Protein AF-A0A932Z5V6-F1 (afdb_monomer)

Mean predicted aligned error: 10.37 Å

pLDDT: mean 78.11, std 16.0, range [39.16, 94.94]

Solvent-accessible surface area (backbone atoms only — not comparable to full-atom values): 5753 Å² total; per-residue (Å²): 135,81,67,50,77,39,68,42,78,37,100,83,77,54,68,47,68,48,81,37,47,64,67,56,53,51,54,49,32,50,48,29,54,72,76,73,62,57,60,46,85,85,40,69,48,71,44,86,52,65,53,77,42,75,45,43,61,63,48,52,37,25,56,76,52,75,20,46,78,44,70,66,90,59,96,63,88,77,78,76,79,82,69,86,74,81,82,77,81,127

Secondary structure (DSSP, 8-state):
-PPEEEEE--TTSSPEEEEE-HHHHHHHHHHIIIII----TT-EEE--S-TTTHHHHHHHHHHHTT-EEE--SSSS--PPP--GGGGS--

Foldseek 3Di:
DDWDWAWDCDPVNDIDIDTHDPVNLVVLLVCCCPPNPNDEPADEAECQDDLSDDSVSVVVNCVVRVHHYDYDPDPHDDDDDPDPPPPPDD

Nearest PDB structures (foldseek):
  8r2q-assembly1_A  TM=7.800E-01  e=5.586E-03  Mycobacterium tuberculosis H37Rv
  5x8g-assembly2_D  TM=7.851E-01  e=8.265E-03  Bacillus subtilis subsp. subtilis str. 168
  8t64-assembly1_B  TM=4.526E-01  e=5.671E+00  Nitrosococcus halophilus Nc 4
  8t64-assembly2_C  TM=4.943E-01  e=9.563E+00  Nitrosococcus halophilus Nc 4
  5ejk-assembly1_C  TM=3.674E-01  e=8.392E+00  Rous sarcoma virus - Prague C

Radius of gyration: 17.52 Å; Cα contacts (8 Å, |Δi|>4): 104; chains: 1; bounding box: 29×58×38 Å

Sequence (90 aa):
MGNAGFYTSGTTGQPKGAMLTHRNLLTMVDNFLLDINPAVPGDVLLHAAPITHGSGMSMFHHIARGAANAFPTSRSFDPPPSSPTSSAIG

Structure (mmCIF, N/CA/C/O backbone):
data_AF-A0A932Z5V6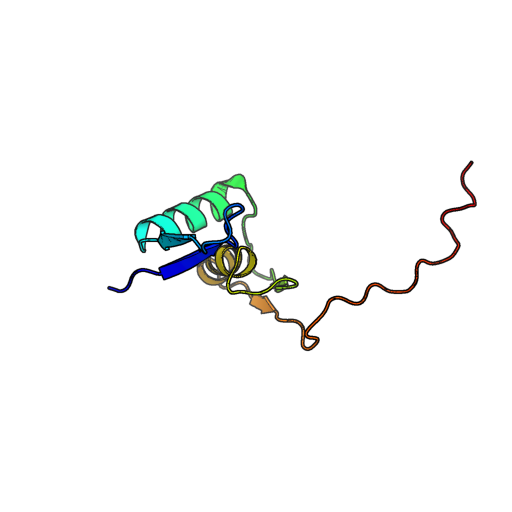-F1
#
_entry.id   AF-A0A932Z5V6-F1
#
loop_
_atom_site.group_PDB
_atom_site.id
_atom_site.type_symbol
_atom_site.label_atom_id
_atom_site.label_alt_id
_atom_site.label_comp_id
_atom_site.label_asym_id
_atom_site.label_entity_id
_atom_site.label_seq_id
_atom_site.pdbx_PDB_ins_code
_atom_site.Cartn_x
_atom_site.Cartn_y
_atom_site.Cartn_z
_atom_site.occupancy
_atom_site.B_iso_or_equiv
_atom_site.auth_seq_id
_atom_site.auth_comp_id
_atom_site.auth_asym_id
_atom_site.auth_atom_id
_atom_site.pdbx_PDB_model_num
ATOM 1 N N . MET A 1 1 ? -4.785 -18.963 8.357 1.00 39.16 1 MET A N 1
ATOM 2 C CA . MET A 1 1 ? -4.757 -17.708 7.572 1.00 39.16 1 MET A CA 1
ATOM 3 C C . MET A 1 1 ? -5.031 -16.559 8.531 1.00 39.16 1 MET A C 1
ATOM 5 O O . MET A 1 1 ? -6.063 -16.594 9.186 1.00 39.16 1 MET A O 1
ATOM 9 N N . GLY A 1 2 ? -4.077 -15.643 8.719 1.00 46.75 2 GLY A N 1
ATOM 10 C CA . GLY A 1 2 ? -4.175 -14.558 9.706 1.00 46.75 2 GLY A CA 1
ATOM 11 C C . GLY A 1 2 ? -4.843 -13.305 9.134 1.00 46.75 2 GLY A C 1
ATOM 12 O O . GLY A 1 2 ? -4.634 -12.976 7.969 1.00 46.75 2 GLY A O 1
ATOM 13 N N . ASN A 1 3 ? -5.646 -12.626 9.952 1.00 48.84 3 ASN A N 1
ATOM 14 C CA . ASN A 1 3 ? -6.253 -11.329 9.635 1.00 48.84 3 ASN A CA 1
ATOM 15 C C . ASN A 1 3 ? -5.296 -10.190 10.034 1.00 48.84 3 ASN A C 1
ATOM 17 O O . ASN A 1 3 ? -4.530 -10.343 10.985 1.00 48.84 3 ASN A O 1
ATOM 21 N N . ALA A 1 4 ? -5.343 -9.058 9.328 1.00 57.53 4 ALA A N 1
ATOM 22 C CA . ALA A 1 4 ? -4.534 -7.874 9.629 1.00 57.53 4 ALA A CA 1
ATOM 23 C C . ALA A 1 4 ? -5.326 -6.893 10.511 1.00 57.53 4 ALA A C 1
ATOM 25 O O . ALA A 1 4 ? -6.520 -6.696 10.294 1.00 57.53 4 ALA A O 1
ATOM 26 N N . GLY A 1 5 ? -4.682 -6.273 11.503 1.00 57.72 5 GLY A N 1
ATOM 27 C CA . GLY A 1 5 ? -5.315 -5.289 12.390 1.00 57.72 5 GLY A CA 1
ATOM 28 C C . GLY A 1 5 ? -4.782 -3.878 12.148 1.00 57.72 5 GLY A C 1
ATOM 29 O O . GLY A 1 5 ? -3.573 -3.671 12.207 1.00 57.72 5 GLY A O 1
ATOM 30 N N . PHE A 1 6 ? -5.675 -2.912 11.922 1.00 66.19 6 PHE A N 1
ATOM 31 C CA . PHE A 1 6 ? -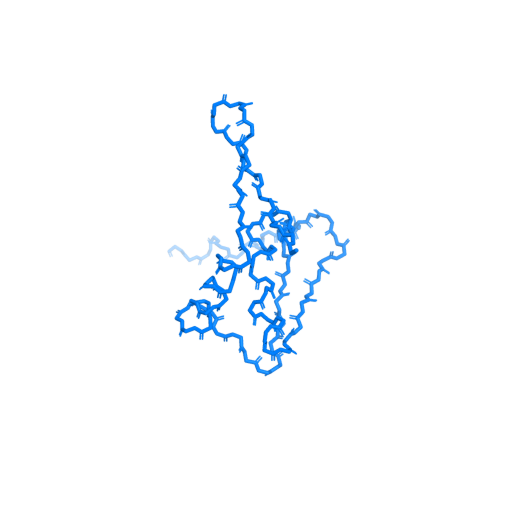5.352 -1.481 11.856 1.00 66.19 6 PHE A CA 1
ATOM 32 C C . PHE A 1 6 ? -5.957 -0.750 13.051 1.00 66.19 6 PHE A C 1
ATOM 34 O O . PHE A 1 6 ? -7.128 -0.947 13.356 1.00 66.19 6 PHE A O 1
ATOM 41 N N . TYR A 1 7 ? -5.195 0.123 13.708 1.00 62.72 7 TYR A N 1
ATOM 42 C CA . TYR A 1 7 ? -5.705 0.955 14.799 1.00 62.72 7 TYR A CA 1
ATOM 43 C C . TYR A 1 7 ? -5.893 2.392 14.335 1.00 62.72 7 TYR A C 1
ATOM 45 O O . TYR A 1 7 ? -5.012 2.972 13.706 1.00 62.72 7 TYR A O 1
ATOM 53 N N . THR A 1 8 ? -7.041 2.966 14.682 1.00 59.25 8 THR A N 1
ATOM 54 C CA . THR A 1 8 ? -7.321 4.395 14.503 1.00 59.25 8 THR A CA 1
ATOM 55 C C . THR A 1 8 ? -7.354 5.074 15.866 1.00 59.25 8 THR A C 1
ATOM 57 O O . THR A 1 8 ? -7.768 4.459 16.853 1.00 59.25 8 THR A O 1
ATOM 60 N N . SER A 1 9 ? -6.912 6.333 15.938 1.00 61.19 9 SER A N 1
ATOM 61 C CA . SER A 1 9 ? -6.742 7.044 17.213 1.00 61.19 9 SER A CA 1
ATOM 62 C C . SER A 1 9 ? -8.039 7.226 18.006 1.00 61.19 9 SER A C 1
ATOM 64 O O . SER A 1 9 ? -7.957 7.432 19.208 1.00 61.19 9 SER A O 1
ATOM 66 N N . GLY A 1 10 ? -9.214 7.081 17.378 1.00 56.31 10 GLY A N 1
ATOM 67 C CA . GLY A 1 10 ? -10.521 7.146 18.033 1.00 56.31 10 GLY A CA 1
ATOM 68 C C . GLY A 1 10 ? -10.779 8.501 18.703 1.00 56.31 10 GLY A C 1
ATOM 69 O O . GLY A 1 10 ? -10.271 8.787 19.779 1.00 56.31 10 GLY A O 1
ATOM 70 N N . THR A 1 11 ? -11.656 9.330 18.134 1.00 56.72 11 THR A N 1
ATOM 71 C CA . THR A 1 11 ? -12.003 10.657 18.697 1.00 56.72 11 THR A CA 1
ATOM 72 C C . THR A 1 11 ? -12.626 10.609 20.102 1.00 56.72 11 THR A C 1
ATOM 74 O O . THR A 1 11 ? -12.743 11.639 20.755 1.00 56.72 11 THR A O 1
ATOM 77 N N . THR A 1 12 ? -12.997 9.421 20.591 1.00 69.69 12 THR A N 1
ATOM 78 C CA . THR A 1 12 ? -13.550 9.169 21.931 1.00 69.69 12 THR A CA 1
ATOM 79 C C . THR A 1 12 ? -12.498 8.715 22.957 1.00 69.69 12 THR A C 1
ATOM 81 O O . THR A 1 12 ? -12.865 8.238 24.027 1.00 69.69 12 THR A O 1
ATOM 84 N N . GLY A 1 13 ? -11.200 8.788 22.632 1.00 57.50 13 GLY A N 1
ATOM 85 C CA . GLY A 1 13 ? -10.092 8.435 23.535 1.00 57.50 13 GLY A CA 1
ATOM 86 C C . GLY A 1 13 ? -9.801 6.935 23.670 1.00 57.50 13 GLY A C 1
ATOM 87 O O . GLY A 1 13 ? -8.848 6.559 24.344 1.00 57.50 13 GLY A O 1
ATOM 88 N N . GLN A 1 14 ? -10.587 6.074 23.018 1.00 57.84 14 GLN A N 1
ATOM 89 C CA . GLN A 1 14 ? -10.369 4.626 22.976 1.00 57.84 14 GLN A CA 1
ATOM 90 C C . GLN A 1 14 ? -9.974 4.210 21.552 1.00 57.84 14 GLN A C 1
ATOM 92 O O . GLN A 1 14 ? -10.790 4.386 20.636 1.00 57.84 14 GLN A O 1
ATOM 97 N N . PRO A 1 15 ? -8.762 3.661 21.342 1.00 58.44 15 PRO A N 1
ATOM 98 C CA . PRO A 1 15 ? -8.339 3.160 20.043 1.00 58.44 15 PRO A CA 1
ATOM 99 C C . PRO A 1 15 ? -9.291 2.073 19.549 1.00 58.44 15 PRO A C 1
ATOM 101 O O . PRO A 1 15 ? -9.528 1.076 20.232 1.00 58.44 15 PRO A O 1
ATOM 104 N N . LYS A 1 16 ? -9.830 2.248 18.342 1.00 67.00 16 LYS A N 1
ATOM 105 C CA . LYS A 1 16 ? -10.659 1.227 17.692 1.00 67.00 16 LYS A CA 1
ATOM 106 C C . LYS A 1 16 ? -9.797 0.476 16.685 1.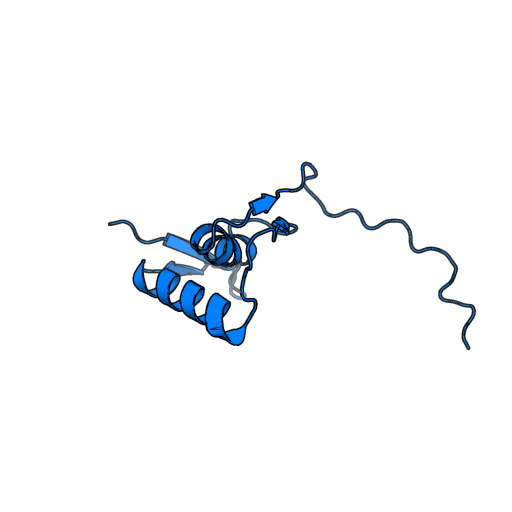00 67.00 16 LYS A C 1
ATOM 108 O O . LYS A 1 16 ? -9.273 1.082 15.746 1.00 67.00 16 LYS A O 1
ATOM 113 N N . GLY A 1 17 ? -9.648 -0.828 16.909 1.00 70.25 17 GLY A N 1
ATOM 114 C CA . GLY A 1 17 ? -9.014 -1.752 15.974 1.00 70.25 17 GLY A CA 1
ATOM 115 C C . GLY A 1 17 ? -9.999 -2.180 14.887 1.00 70.25 17 GLY A C 1
ATOM 116 O O . GLY A 1 17 ? -11.019 -2.798 15.185 1.00 70.25 17 GLY A O 1
ATOM 117 N N . ALA A 1 18 ? -9.705 -1.864 13.631 1.00 76.44 18 ALA A N 1
ATOM 118 C CA . ALA A 1 18 ? -10.383 -2.427 12.475 1.00 76.44 18 ALA A CA 1
ATOM 119 C C . ALA A 1 18 ? -9.717 -3.761 12.106 1.00 76.44 18 ALA A C 1
ATOM 121 O O . ALA A 1 18 ? -8.539 -3.806 11.743 1.00 76.44 18 ALA A O 1
ATOM 122 N N . MET A 1 19 ? -10.481 -4.848 12.211 1.00 84.44 19 MET A N 1
ATOM 123 C CA . MET A 1 19 ? -10.063 -6.172 11.751 1.00 84.44 19 MET A CA 1
ATOM 124 C C . MET A 1 19 ? -10.275 -6.269 10.241 1.00 84.44 19 MET A C 1
ATOM 126 O O . MET A 1 19 ? -11.412 -6.270 9.773 1.00 84.44 19 MET A O 1
ATOM 130 N N . LEU A 1 20 ? -9.187 -6.37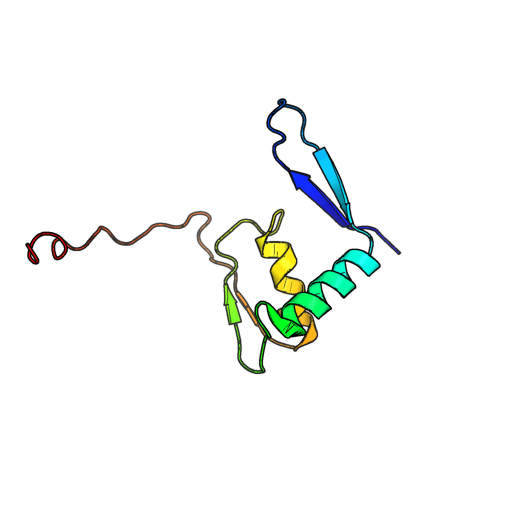8 9.482 1.00 83.62 20 LEU A N 1
ATOM 131 C CA . LEU A 1 20 ? -9.221 -6.603 8.043 1.00 83.62 20 LEU A CA 1
ATOM 132 C C . LEU A 1 20 ? -8.967 -8.074 7.734 1.00 83.62 20 LEU A C 1
ATOM 134 O O . LEU A 1 20 ? -7.975 -8.674 8.155 1.00 83.62 20 LEU A O 1
ATOM 138 N N . THR A 1 21 ? -9.865 -8.657 6.950 1.00 90.50 21 THR A N 1
ATOM 139 C CA . THR A 1 21 ? -9.657 -9.993 6.392 1.00 90.50 21 THR A CA 1
ATOM 140 C C . THR A 1 21 ? -8.762 -9.919 5.160 1.00 90.50 21 THR A C 1
ATOM 142 O O . THR A 1 21 ? -8.663 -8.880 4.506 1.00 90.50 21 THR A O 1
ATOM 145 N N . HIS A 1 22 ? -8.167 -11.049 4.777 1.00 89.62 22 HIS A N 1
ATOM 146 C CA . HIS A 1 22 ? -7.395 -11.144 3.536 1.00 89.62 22 HIS A CA 1
ATOM 147 C C . HIS A 1 22 ? -8.208 -10.705 2.306 1.00 89.62 22 HIS A C 1
ATOM 149 O O . HIS A 1 22 ? -7.702 -9.993 1.446 1.00 89.62 22 HIS A O 1
ATOM 155 N N . ARG A 1 23 ? -9.507 -11.041 2.269 1.00 92.12 23 ARG A N 1
ATOM 156 C CA . ARG A 1 23 ? -10.415 -10.603 1.203 1.00 92.12 23 ARG A CA 1
ATOM 157 C C . ARG A 1 23 ? -10.549 -9.083 1.149 1.00 92.12 23 ARG A C 1
ATOM 159 O O . ARG A 1 23 ? -10.563 -8.532 0.059 1.00 92.12 23 ARG A O 1
ATOM 166 N N . ASN A 1 24 ? -10.612 -8.405 2.298 1.00 90.88 24 ASN A N 1
ATOM 167 C CA . ASN A 1 24 ? -10.665 -6.941 2.314 1.00 90.88 24 ASN A CA 1
ATOM 168 C C . ASN A 1 24 ? -9.403 -6.327 1.696 1.00 90.88 24 ASN A C 1
ATOM 170 O O . ASN A 1 24 ? -9.512 -5.364 0.945 1.00 90.88 24 ASN A O 1
ATOM 174 N N . LEU A 1 25 ? -8.231 -6.906 1.974 1.00 90.81 25 LEU A N 1
ATOM 175 C CA . LEU A 1 25 ? -6.963 -6.441 1.409 1.00 90.81 25 LEU A CA 1
ATOM 176 C C . LEU A 1 25 ? -6.886 -6.678 -0.102 1.00 90.81 25 LEU A C 1
ATOM 178 O O . LEU A 1 25 ? -6.479 -5.779 -0.826 1.00 90.81 25 LEU A O 1
ATOM 182 N N . LEU A 1 26 ? -7.318 -7.845 -0.588 1.00 93.81 26 LEU A N 1
ATOM 183 C CA . LEU A 1 26 ? -7.357 -8.124 -2.027 1.00 93.81 26 LEU A CA 1
ATOM 184 C C . LEU A 1 26 ? -8.311 -7.175 -2.758 1.00 93.81 26 LEU A C 1
ATOM 186 O O . LEU A 1 26 ? -7.911 -6.544 -3.726 1.00 93.81 26 LEU A O 1
ATOM 190 N N . THR A 1 27 ? -9.526 -6.975 -2.236 1.00 93.81 27 THR A N 1
ATOM 191 C CA . THR A 1 27 ? -10.472 -6.009 -2.815 1.00 93.81 27 THR A CA 1
ATOM 192 C C . THR A 1 27 ? -9.897 -4.593 -2.834 1.00 93.81 27 THR A C 1
ATOM 194 O O . THR A 1 27 ? -10.111 -3.851 -3.787 1.00 93.81 27 THR A O 1
ATOM 197 N N . MET A 1 28 ? -9.153 -4.194 -1.803 1.00 93.44 28 MET A N 1
ATOM 198 C CA . MET A 1 28 ? -8.464 -2.905 -1.795 1.00 93.44 28 MET A CA 1
ATOM 199 C C . MET A 1 28 ? -7.397 -2.835 -2.898 1.00 93.44 28 MET A C 1
ATOM 201 O O . MET A 1 28 ? -7.377 -1.855 -3.636 1.00 93.44 28 MET A O 1
ATOM 205 N N . VAL A 1 29 ? -6.555 -3.865 -3.047 1.00 94.25 29 VAL A N 1
ATOM 206 C CA . VAL A 1 29 ? -5.553 -3.938 -4.125 1.00 94.25 29 VAL A CA 1
ATOM 207 C C . VAL A 1 29 ? -6.212 -3.812 -5.496 1.00 94.25 29 VAL A C 1
ATOM 209 O O . VAL A 1 29 ? -5.750 -3.008 -6.303 1.00 94.25 29 VAL A O 1
ATOM 212 N N . ASP A 1 30 ? -7.307 -4.533 -5.735 1.00 94.94 30 ASP A N 1
ATOM 213 C CA . ASP A 1 30 ? -8.036 -4.477 -7.004 1.00 94.94 30 ASP A CA 1
ATOM 214 C C . ASP A 1 30 ? -8.516 -3.052 -7.304 1.00 94.94 30 ASP A C 1
A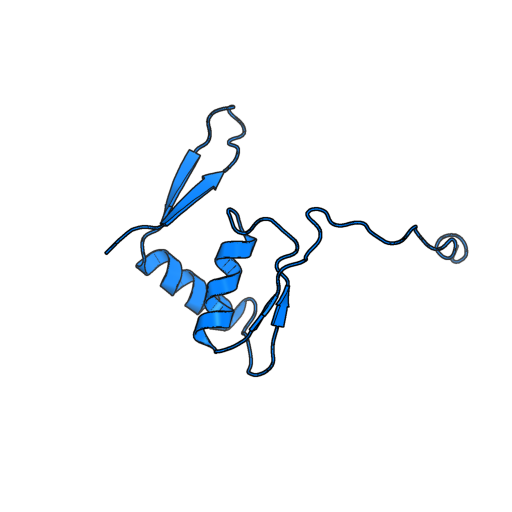TOM 216 O O . ASP A 1 30 ? -8.239 -2.523 -8.375 1.00 94.94 30 ASP A O 1
ATOM 220 N N . ASN A 1 31 ? -9.153 -2.380 -6.338 1.00 94.25 31 ASN A N 1
ATOM 221 C CA . ASN A 1 31 ? -9.614 -0.999 -6.524 1.00 94.25 31 ASN A CA 1
ATOM 222 C C . ASN A 1 31 ? -8.456 -0.026 -6.800 1.00 94.25 31 ASN A C 1
ATOM 224 O O . ASN A 1 31 ? -8.593 0.886 -7.616 1.00 94.25 31 ASN A O 1
ATOM 228 N N . PHE A 1 32 ? -7.303 -0.226 -6.154 1.00 93.75 32 PHE A N 1
ATOM 229 C CA . PHE A 1 32 ? -6.122 0.591 -6.421 1.00 93.75 32 PHE A CA 1
ATOM 230 C C . PHE A 1 32 ? -5.593 0.415 -7.841 1.00 93.75 32 PHE A C 1
ATOM 232 O O . PHE A 1 32 ? -5.242 1.404 -8.484 1.00 93.75 32 PHE A O 1
ATOM 239 N N . LEU A 1 33 ? -5.562 -0.826 -8.324 1.00 92.81 33 LEU A N 1
ATOM 240 C CA . LEU A 1 33 ? -5.080 -1.157 -9.660 1.00 92.81 33 LEU A CA 1
ATOM 241 C C . LEU A 1 33 ? -6.058 -0.785 -10.773 1.00 92.81 33 LEU A C 1
ATOM 243 O O . LEU A 1 33 ? -5.608 -0.572 -11.896 1.00 92.81 33 LEU A O 1
ATOM 247 N N . LEU A 1 34 ? -7.356 -0.731 -10.478 1.00 93.56 34 LEU A N 1
ATOM 248 C CA . LEU A 1 34 ? -8.375 -0.364 -11.452 1.00 93.56 34 LEU A CA 1
ATOM 249 C C . LEU A 1 34 ? -8.440 1.153 -11.645 1.00 93.56 34 LEU A C 1
ATOM 251 O O . LEU A 1 34 ? -8.249 1.609 -12.767 1.00 93.56 34 LEU A O 1
ATOM 255 N N . ASP A 1 35 ? -8.635 1.921 -10.565 1.00 91.25 35 ASP A N 1
ATOM 256 C CA . ASP A 1 35 ? -9.098 3.312 -10.712 1.00 91.25 35 ASP A CA 1
ATOM 257 C C . ASP A 1 35 ? -8.393 4.349 -9.821 1.00 91.25 35 ASP A C 1
ATOM 259 O O . ASP A 1 35 ? -8.493 5.544 -10.094 1.00 91.25 35 ASP A O 1
ATOM 263 N N . ILE A 1 36 ? -7.694 3.949 -8.751 1.00 89.62 36 ILE A N 1
ATOM 264 C CA . ILE A 1 36 ? -7.145 4.929 -7.789 1.00 89.62 36 ILE A CA 1
ATOM 265 C C . ILE A 1 36 ? -5.711 5.322 -8.138 1.00 89.62 36 ILE A C 1
ATOM 267 O O . ILE A 1 36 ? -5.402 6.504 -8.266 1.00 89.62 36 ILE A O 1
ATOM 271 N N . ASN A 1 37 ? -4.812 4.341 -8.216 1.00 87.88 37 ASN A N 1
ATOM 272 C CA . ASN A 1 37 ? -3.400 4.569 -8.506 1.00 87.88 37 ASN A CA 1
ATOM 273 C C . ASN A 1 37 ? -2.764 3.276 -9.043 1.00 87.88 37 ASN A C 1
ATOM 275 O O . ASN A 1 37 ? -2.116 2.543 -8.282 1.00 87.88 37 ASN A O 1
ATOM 279 N N . PRO A 1 38 ? -2.978 2.960 -10.330 1.00 90.38 38 PRO A N 1
ATOM 280 C CA . PRO A 1 38 ? -2.482 1.728 -10.920 1.00 90.38 38 PRO A CA 1
ATOM 281 C C . PRO A 1 38 ? -0.953 1.721 -10.974 1.00 90.38 38 PRO A C 1
ATOM 283 O O . PRO A 1 38 ? -0.359 2.414 -11.794 1.00 90.38 38 PRO A O 1
ATOM 286 N N . ALA A 1 39 ? -0.309 0.905 -10.137 1.00 90.31 39 ALA A N 1
ATOM 287 C CA . ALA A 1 39 ? 1.141 0.732 -10.214 1.00 90.31 39 ALA A CA 1
ATOM 288 C C . ALA A 1 39 ? 1.543 0.088 -11.549 1.00 90.31 39 ALA A C 1
ATOM 290 O O . ALA A 1 39 ? 0.979 -0.934 -11.962 1.00 90.31 39 ALA A O 1
ATOM 291 N N . VAL A 1 40 ? 2.557 0.653 -12.197 1.00 89.12 40 VAL A N 1
ATOM 292 C CA . VAL A 1 40 ? 3.157 0.129 -13.427 1.00 89.12 40 VAL A CA 1
ATOM 293 C C . VAL A 1 40 ? 4.601 -0.334 -13.190 1.00 89.12 40 VAL A C 1
ATOM 295 O O . VAL A 1 40 ? 5.225 0.035 -12.190 1.00 89.12 40 VAL A O 1
ATOM 298 N N . PRO A 1 41 ? 5.159 -1.190 -14.069 1.00 87.31 41 PRO A N 1
ATOM 299 C CA . PRO A 1 41 ? 6.552 -1.608 -13.948 1.00 87.31 41 PRO A CA 1
ATOM 300 C C . PRO A 1 41 ? 7.498 -0.402 -13.929 1.00 87.31 41 PRO A C 1
ATOM 302 O O . PRO A 1 41 ? 7.450 0.439 -14.822 1.00 87.31 41 PRO A O 1
ATOM 305 N N . GLY A 1 42 ? 8.369 -0.348 -12.922 1.00 89.69 42 GLY A N 1
ATOM 306 C CA . GLY A 1 42 ? 9.307 0.759 -12.711 1.00 89.69 42 GLY A CA 1
ATOM 307 C C . GLY A 1 42 ? 8.865 1.776 -11.656 1.00 89.69 42 GLY A C 1
ATOM 308 O O . GLY A 1 42 ? 9.701 2.556 -11.205 1.00 89.69 42 GLY A O 1
ATOM 309 N N . ASP A 1 43 ? 7.609 1.733 -11.204 1.00 94.19 43 ASP A N 1
ATOM 310 C CA . ASP A 1 43 ? 7.141 2.633 -10.152 1.00 94.19 43 ASP A CA 1
ATOM 311 C C . ASP A 1 43 ? 7.789 2.344 -8.795 1.00 94.19 43 ASP A C 1
ATOM 313 O O . ASP A 1 43 ? 8.079 1.199 -8.423 1.00 94.19 43 ASP A O 1
ATOM 317 N N . VAL A 1 44 ? 7.934 3.412 -8.010 1.00 93.25 44 VAL A N 1
ATOM 318 C CA . VAL A 1 44 ? 8.428 3.365 -6.634 1.00 93.25 44 VAL A CA 1
ATOM 319 C C . VAL A 1 44 ? 7.462 4.118 -5.723 1.00 93.25 44 VAL A C 1
ATOM 321 O O . VAL A 1 44 ? 7.284 5.325 -5.868 1.00 93.25 44 VAL A O 1
ATOM 324 N N . LEU A 1 45 ? 6.861 3.424 -4.753 1.00 92.50 45 LEU A N 1
ATOM 325 C CA . LEU A 1 45 ? 6.033 4.057 -3.722 1.00 92.50 45 LEU A CA 1
ATOM 326 C C . LEU A 1 45 ? 6.894 4.523 -2.551 1.00 92.50 45 LEU A C 1
ATOM 328 O O . LEU A 1 45 ? 7.515 3.697 -1.882 1.00 92.50 45 LEU A O 1
ATOM 332 N N . LEU A 1 46 ? 6.889 5.822 -2.255 1.00 91.31 46 LEU A N 1
ATOM 333 C CA . LEU A 1 46 ? 7.545 6.372 -1.068 1.00 91.31 46 LEU A CA 1
ATOM 334 C C . LEU A 1 46 ? 6.598 6.380 0.142 1.00 91.31 46 LEU A C 1
ATOM 336 O O . LEU A 1 46 ? 5.581 7.073 0.151 1.00 91.31 46 LEU A O 1
ATOM 340 N N . HIS A 1 47 ? 6.978 5.682 1.211 1.00 89.75 47 HIS A N 1
ATOM 341 C CA . HIS A 1 47 ? 6.246 5.650 2.481 1.00 89.75 47 HIS A CA 1
ATOM 342 C C . HIS A 1 47 ? 6.633 6.821 3.389 1.00 89.75 47 HIS A C 1
ATOM 344 O O . HIS A 1 47 ? 7.322 6.645 4.390 1.00 89.75 47 HIS A O 1
ATOM 350 N N . ALA A 1 48 ? 6.185 8.032 3.048 1.00 85.19 48 ALA A N 1
ATOM 351 C CA . ALA A 1 48 ? 6.456 9.235 3.849 1.00 85.19 48 ALA A CA 1
ATOM 352 C C . ALA A 1 48 ? 5.711 9.265 5.204 1.00 85.19 48 ALA A C 1
ATOM 354 O O . ALA A 1 48 ? 6.075 10.030 6.094 1.00 85.19 48 ALA A O 1
ATOM 355 N N . ALA A 1 49 ? 4.678 8.432 5.367 1.00 84.44 49 ALA A N 1
ATOM 356 C CA . ALA A 1 49 ? 3.898 8.287 6.596 1.00 84.44 49 ALA A CA 1
ATOM 357 C C . ALA A 1 49 ? 4.076 6.885 7.221 1.00 84.44 49 ALA A C 1
ATOM 359 O O . ALA A 1 49 ? 4.426 5.941 6.503 1.00 84.44 49 ALA A O 1
ATOM 360 N N . PRO A 1 50 ? 3.792 6.705 8.529 1.00 81.06 50 PRO A N 1
ATOM 361 C CA . PRO A 1 50 ? 3.944 5.418 9.210 1.00 81.06 50 PRO A CA 1
ATOM 362 C C . PRO A 1 50 ? 3.145 4.272 8.566 1.00 81.06 50 PRO A C 1
ATOM 364 O O . PRO A 1 50 ? 1.931 4.370 8.383 1.00 81.06 50 PRO A O 1
ATOM 367 N N . ILE A 1 51 ? 3.825 3.147 8.312 1.00 85.25 51 ILE A N 1
ATOM 368 C CA . ILE A 1 51 ? 3.277 1.933 7.663 1.00 85.25 51 ILE A CA 1
ATOM 369 C C . ILE A 1 51 ? 2.139 1.305 8.472 1.00 85.25 51 ILE A C 1
ATOM 371 O O . ILE A 1 51 ? 1.272 0.630 7.930 1.00 85.25 51 ILE A O 1
ATOM 375 N N . THR A 1 52 ? 2.102 1.533 9.783 1.00 79.62 52 THR A N 1
ATOM 376 C CA . THR A 1 52 ? 1.043 1.007 10.653 1.00 79.62 52 THR A CA 1
ATOM 377 C C . THR A 1 52 ? -0.335 1.610 10.354 1.00 79.62 52 THR A C 1
ATOM 379 O O . THR A 1 52 ? -1.321 1.193 10.960 1.00 79.62 52 THR A O 1
ATOM 382 N N . HIS A 1 53 ? -0.419 2.621 9.483 1.00 76.56 53 HIS A N 1
ATOM 383 C CA . HIS A 1 53 ? -1.643 3.307 9.066 1.00 76.56 53 HIS A CA 1
ATOM 384 C C . HIS A 1 53 ? -1.775 3.268 7.529 1.00 76.56 53 HIS A C 1
ATOM 386 O O . HIS A 1 53 ? -1.293 2.346 6.875 1.00 76.56 53 HIS A O 1
ATOM 392 N N . GLY A 1 54 ? -2.450 4.257 6.933 1.00 75.31 54 GLY A N 1
ATOM 393 C CA . GLY A 1 54 ? -2.816 4.281 5.514 1.00 75.31 54 GLY A CA 1
ATOM 394 C C . GLY A 1 54 ? -1.687 4.005 4.516 1.00 75.31 54 GLY A C 1
ATOM 395 O O . GLY A 1 54 ? -1.956 3.390 3.490 1.00 75.31 54 GLY A O 1
ATOM 396 N N . SER A 1 55 ? -0.431 4.370 4.809 1.00 80.56 55 SER A N 1
ATOM 397 C CA . SER A 1 55 ? 0.674 4.100 3.874 1.00 80.56 55 SER A CA 1
ATOM 398 C C . SER A 1 55 ? 0.959 2.604 3.711 1.00 80.56 55 SER A C 1
ATOM 400 O O . SER A 1 55 ? 1.216 2.151 2.598 1.00 80.56 55 SER A O 1
ATOM 402 N N . GLY A 1 56 ? 0.808 1.804 4.773 1.00 83.19 56 GLY A N 1
ATOM 403 C CA . GLY A 1 56 ? 0.986 0.354 4.692 1.00 83.19 56 GLY A CA 1
ATOM 404 C C . GLY A 1 56 ? -0.074 -0.340 3.844 1.00 83.19 56 GLY A C 1
ATOM 405 O O . GLY A 1 56 ? 0.209 -1.377 3.253 1.00 83.19 56 GLY A O 1
ATOM 406 N N . MET A 1 57 ? -1.269 0.243 3.721 1.00 85.56 57 MET A N 1
ATOM 407 C CA . MET A 1 57 ? -2.303 -0.267 2.817 1.00 85.56 57 MET A CA 1
ATOM 408 C C . MET A 1 57 ? -1.895 -0.081 1.348 1.00 85.56 57 MET A C 1
ATOM 410 O O . MET A 1 57 ? -1.947 -1.029 0.570 1.00 85.56 57 MET A O 1
ATOM 414 N N . SER A 1 58 ? -1.373 1.089 0.979 1.00 85.69 58 SER A N 1
ATOM 415 C CA . SER A 1 58 ? -0.934 1.378 -0.397 1.00 85.69 58 SER A CA 1
ATOM 416 C C . SER A 1 58 ? 0.267 0.538 -0.864 1.00 85.69 58 SER A C 1
ATOM 418 O O . SER A 1 58 ? 0.525 0.424 -2.058 1.00 85.69 58 SER A O 1
ATOM 420 N N . MET A 1 59 ? 1.012 -0.087 0.051 1.00 90.56 59 MET A N 1
ATOM 421 C CA . MET A 1 59 ? 2.133 -0.967 -0.302 1.00 90.56 59 MET A CA 1
ATOM 422 C C . MET A 1 59 ? 1.700 -2.171 -1.152 1.00 90.56 59 MET A C 1
ATOM 424 O O . MET A 1 59 ? 2.436 -2.610 -2.040 1.00 90.56 59 MET A O 1
ATOM 428 N N . PHE A 1 60 ? 0.516 -2.726 -0.875 1.00 91.75 60 PHE A N 1
ATOM 429 C CA . PHE A 1 60 ? 0.113 -4.019 -1.422 1.00 91.75 60 PHE A CA 1
ATOM 430 C C . PHE A 1 60 ? -0.090 -3.998 -2.940 1.00 91.75 60 PHE A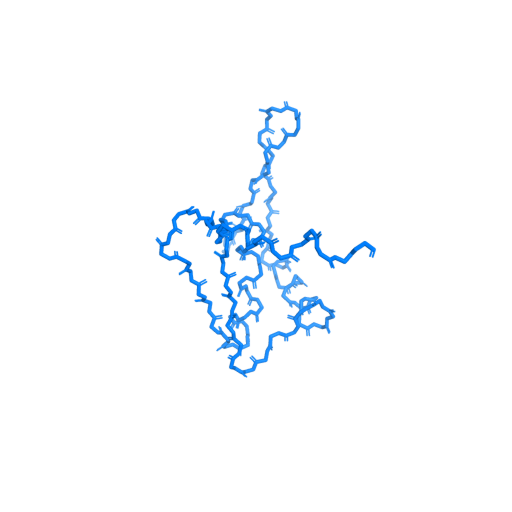 C 1
ATOM 432 O O . PHE A 1 60 ? 0.255 -4.978 -3.601 1.00 91.75 60 PHE A O 1
ATOM 439 N N . HIS A 1 61 ? -0.578 -2.895 -3.520 1.00 91.62 61 HIS A N 1
ATOM 440 C CA . HIS A 1 61 ? -0.767 -2.815 -4.972 1.00 91.62 61 HIS A CA 1
ATOM 441 C C . HIS A 1 61 ? 0.558 -2.666 -5.735 1.00 91.62 61 HIS A C 1
ATOM 443 O O . HIS A 1 61 ? 0.669 -3.179 -6.847 1.00 91.62 61 HIS A O 1
ATOM 449 N N . HIS A 1 62 ? 1.594 -2.067 -5.128 1.00 93.25 62 HIS A N 1
ATOM 450 C CA . HIS A 1 62 ? 2.948 -2.074 -5.701 1.00 93.25 62 HIS A CA 1
ATOM 451 C C . HIS A 1 62 ? 3.547 -3.481 -5.670 1.00 93.25 62 HIS A C 1
ATOM 453 O O . HIS A 1 62 ? 4.059 -3.946 -6.686 1.00 93.25 62 HIS A O 1
ATOM 459 N N . ILE A 1 63 ? 3.408 -4.200 -4.549 1.00 92.38 63 ILE A N 1
ATOM 460 C CA . ILE A 1 63 ? 3.872 -5.594 -4.445 1.00 92.38 63 ILE A CA 1
ATOM 461 C C . ILE A 1 63 ? 3.178 -6.476 -5.491 1.00 92.38 63 ILE A C 1
ATOM 463 O O . ILE A 1 63 ? 3.849 -7.238 -6.184 1.00 92.38 63 ILE A O 1
ATOM 467 N N . ALA A 1 64 ? 1.859 -6.339 -5.658 1.00 91.94 64 ALA A N 1
ATOM 468 C CA . ALA A 1 64 ? 1.083 -7.113 -6.629 1.00 91.94 64 ALA A CA 1
ATOM 469 C C . ALA A 1 64 ? 1.549 -6.922 -8.087 1.00 91.94 64 ALA A C 1
ATOM 471 O O . ALA A 1 64 ? 1.335 -7.801 -8.920 1.00 91.94 64 ALA A O 1
ATOM 472 N N . ARG A 1 65 ? 2.204 -5.796 -8.402 1.00 92.44 65 ARG A N 1
ATOM 473 C CA . ARG A 1 65 ? 2.742 -5.476 -9.736 1.00 92.44 65 ARG A CA 1
ATOM 474 C C . ARG A 1 65 ? 4.262 -5.620 -9.841 1.00 92.44 65 ARG A C 1
ATOM 476 O O . ARG A 1 65 ? 4.820 -5.307 -10.889 1.00 92.44 65 ARG A O 1
ATOM 483 N N . GLY A 1 66 ? 4.931 -6.090 -8.785 1.00 90.69 66 GLY A N 1
ATOM 484 C CA . GLY A 1 66 ? 6.394 -6.182 -8.725 1.00 90.69 66 GLY A CA 1
ATOM 485 C C . GLY A 1 66 ? 7.104 -4.823 -8.670 1.00 90.69 66 GLY A C 1
ATOM 486 O O . GLY A 1 66 ? 8.295 -4.744 -8.960 1.00 90.69 66 GLY A O 1
ATOM 487 N N . ALA A 1 67 ? 6.382 -3.757 -8.324 1.00 92.75 67 ALA A N 1
ATOM 488 C CA . ALA A 1 67 ? 6.905 -2.405 -8.191 1.00 92.75 67 ALA A CA 1
ATOM 489 C C . ALA A 1 67 ? 7.558 -2.191 -6.813 1.00 92.75 67 ALA A C 1
ATOM 491 O O . ALA A 1 67 ? 7.246 -2.874 -5.830 1.00 92.75 67 ALA A O 1
ATOM 492 N N . ALA A 1 68 ? 8.480 -1.233 -6.729 1.00 93.62 68 ALA A N 1
ATOM 493 C CA . ALA A 1 68 ? 9.284 -1.032 -5.530 1.00 93.62 68 ALA A CA 1
ATOM 494 C C . ALA A 1 68 ? 8.548 -0.207 -4.461 1.00 93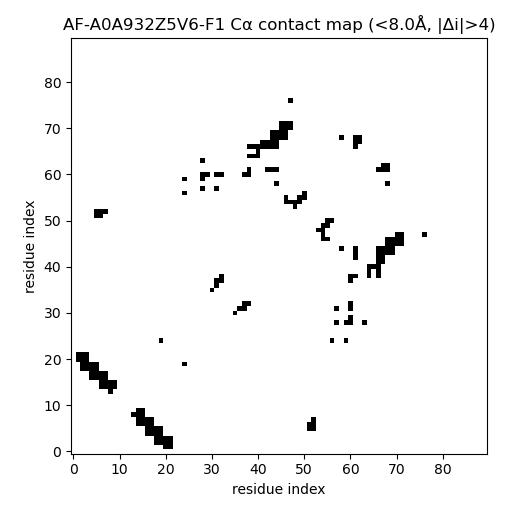.62 68 ALA A C 1
ATOM 496 O O . ALA A 1 68 ? 7.681 0.618 -4.751 1.00 93.62 68 ALA A O 1
ATOM 497 N N . ASN A 1 69 ? 8.948 -0.410 -3.205 1.00 93.06 69 ASN A N 1
ATOM 498 C CA . ASN A 1 69 ? 8.524 0.384 -2.055 1.00 93.06 69 ASN A CA 1
ATOM 499 C C . ASN A 1 69 ? 9.770 0.961 -1.376 1.00 93.06 69 ASN A C 1
ATOM 501 O O . ASN A 1 69 ? 10.678 0.213 -1.016 1.00 93.06 69 ASN A O 1
ATOM 505 N N . ALA A 1 70 ? 9.811 2.278 -1.203 1.00 92.25 70 ALA A N 1
ATOM 506 C CA . ALA A 1 70 ? 10.907 3.002 -0.577 1.00 92.25 70 ALA A CA 1
ATOM 507 C C . ALA A 1 70 ? 10.480 3.557 0.785 1.00 92.25 70 ALA A C 1
ATOM 509 O O . ALA A 1 70 ? 9.366 4.059 0.950 1.00 92.25 70 ALA A O 1
ATOM 510 N N . PHE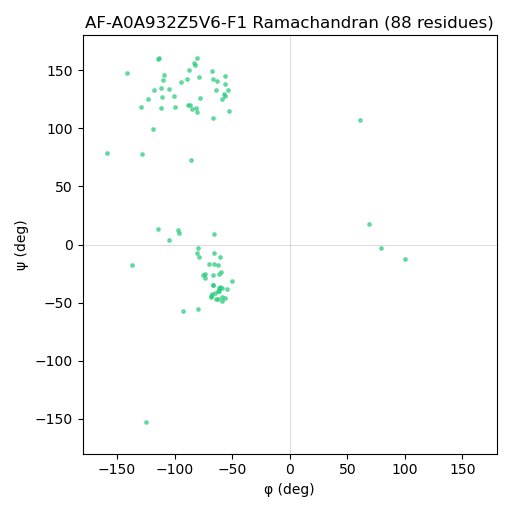 A 1 71 ? 11.394 3.506 1.752 1.00 89.12 71 PHE A N 1
ATOM 511 C CA . PHE A 1 71 ? 11.188 4.040 3.095 1.00 89.12 71 PHE A CA 1
ATOM 512 C C . PHE A 1 71 ? 12.198 5.154 3.358 1.00 89.12 71 PHE A C 1
ATOM 514 O O . PHE A 1 71 ? 13.387 4.960 3.083 1.00 89.12 71 PHE A O 1
ATOM 521 N N . PRO A 1 72 ? 11.764 6.310 3.883 1.00 84.25 72 PRO A N 1
ATOM 522 C CA . PRO A 1 72 ? 12.694 7.341 4.304 1.00 84.25 72 PRO A CA 1
ATOM 523 C C . PRO A 1 72 ? 13.560 6.814 5.451 1.00 84.25 72 PRO A C 1
ATOM 525 O O . PRO A 1 72 ? 13.091 6.116 6.350 1.00 84.25 72 PRO A O 1
ATOM 528 N N . THR A 1 73 ? 14.843 7.163 5.426 1.00 81.56 73 THR A N 1
ATOM 529 C CA . THR A 1 73 ? 15.759 6.898 6.543 1.00 81.56 73 THR A CA 1
ATOM 530 C C . THR A 1 73 ? 15.490 7.835 7.722 1.00 81.56 73 THR A C 1
ATOM 532 O O . THR A 1 73 ? 15.780 7.489 8.868 1.00 81.56 73 THR A O 1
ATOM 535 N N . SER A 1 74 ? 14.912 9.013 7.462 1.00 78.00 74 SER A N 1
ATOM 536 C CA . SER A 1 74 ? 14.479 9.956 8.488 1.00 78.00 74 SER A CA 1
ATOM 537 C C . SER A 1 74 ? 13.147 9.527 9.114 1.00 78.00 74 SER A C 1
ATOM 539 O O . SER A 1 74 ? 12.246 9.018 8.452 1.00 78.00 74 SER A O 1
ATOM 541 N N . ARG A 1 75 ? 13.000 9.765 10.423 1.00 70.44 75 ARG A N 1
ATOM 542 C CA . ARG A 1 75 ? 11.758 9.479 11.173 1.00 70.44 75 ARG A CA 1
ATOM 543 C C . ARG A 1 75 ? 10.659 10.526 10.975 1.00 70.44 75 ARG A C 1
ATOM 545 O O . ARG A 1 75 ? 9.543 10.332 11.444 1.00 70.44 75 ARG A O 1
ATOM 552 N N . SER A 1 76 ? 11.004 11.647 10.354 1.00 71.19 76 SER A N 1
ATOM 553 C CA . SER A 1 76 ? 10.169 12.832 10.207 1.00 71.19 76 SER A CA 1
ATOM 554 C C . SER A 1 76 ? 10.380 13.411 8.819 1.00 71.19 76 SER A C 1
ATOM 556 O O . SER A 1 76 ? 11.486 13.339 8.271 1.00 71.19 76 SER A O 1
ATOM 558 N N . PHE A 1 77 ? 9.322 13.998 8.277 1.00 75.62 77 PHE A N 1
ATOM 559 C CA . PHE A 1 77 ? 9.426 14.868 7.120 1.00 75.62 77 PHE A CA 1
ATOM 560 C C . PHE A 1 77 ? 9.934 16.234 7.589 1.00 75.62 77 PHE A C 1
ATOM 562 O O . PHE A 1 77 ? 9.374 16.803 8.524 1.00 75.62 77 PHE A O 1
ATOM 569 N N . ASP A 1 78 ? 11.008 16.720 6.974 1.00 74.38 78 ASP A N 1
ATOM 570 C CA . ASP A 1 78 ? 11.556 18.059 7.195 1.00 74.38 78 ASP A CA 1
ATOM 571 C C . ASP A 1 78 ? 11.489 18.813 5.860 1.00 74.38 78 ASP A C 1
ATOM 573 O O . ASP A 1 78 ? 12.282 18.519 4.957 1.00 74.38 78 ASP A O 1
ATOM 577 N N . PRO A 1 79 ? 10.480 19.679 5.646 1.00 74.50 79 PRO A N 1
ATOM 578 C CA . PRO A 1 79 ? 10.391 20.433 4.408 1.00 74.50 79 PRO A CA 1
ATOM 579 C C . PRO A 1 79 ? 11.556 21.428 4.328 1.00 74.50 79 PRO A C 1
ATOM 581 O O . PRO A 1 79 ? 11.901 22.048 5.336 1.00 74.50 79 PRO A O 1
ATOM 584 N N . PRO A 1 80 ? 12.141 21.649 3.137 1.00 78.06 80 PRO A N 1
ATOM 585 C CA . PRO A 1 80 ? 13.118 22.714 2.977 1.00 78.06 80 PRO A CA 1
ATOM 586 C C . PRO A 1 80 ? 12.498 24.054 3.412 1.00 78.06 80 PRO A C 1
ATOM 588 O O . PRO A 1 80 ? 11.297 24.265 3.196 1.00 78.06 80 PRO A O 1
ATOM 591 N N . PRO A 1 81 ? 13.287 24.968 4.012 1.00 72.50 81 PRO A N 1
ATOM 592 C CA . PRO A 1 81 ? 12.788 26.280 4.398 1.00 72.50 81 PRO A CA 1
ATOM 593 C C . PRO A 1 81 ? 12.144 26.942 3.181 1.00 72.50 81 PRO A C 1
ATOM 595 O O . PRO A 1 81 ? 12.713 26.919 2.087 1.00 72.50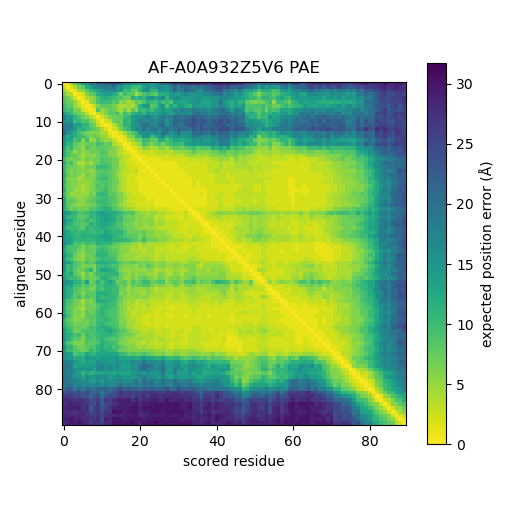 81 PRO A O 1
ATOM 598 N N . SER A 1 82 ? 10.942 27.498 3.359 1.00 68.81 82 SER A N 1
ATOM 599 C CA . SER A 1 82 ? 10.214 28.164 2.280 1.00 68.81 82 SER A CA 1
ATOM 600 C C . SER A 1 82 ? 11.125 29.206 1.632 1.00 68.81 82 SER A C 1
ATOM 602 O O . SER A 1 82 ? 11.522 30.174 2.284 1.00 68.81 82 SER A O 1
ATOM 604 N N . SER A 1 83 ? 11.475 29.013 0.361 1.00 55.09 83 SER A N 1
ATOM 605 C CA . SER A 1 83 ? 12.188 30.028 -0.410 1.00 55.09 83 SER A CA 1
ATOM 606 C C . SER A 1 83 ? 11.373 31.331 -0.395 1.00 55.09 83 SER A C 1
ATOM 608 O O . SER A 1 83 ? 10.153 31.259 -0.570 1.00 55.09 83 SER A O 1
ATOM 610 N N . PRO A 1 84 ? 11.990 32.517 -0.238 1.00 57.22 84 PRO A N 1
ATOM 611 C CA . PRO A 1 84 ? 11.280 33.797 -0.109 1.00 57.22 84 PRO A CA 1
ATOM 612 C C . PRO A 1 84 ? 10.500 34.251 -1.363 1.00 57.22 84 PRO A C 1
ATOM 614 O O . PRO A 1 84 ? 9.991 35.364 -1.411 1.00 57.22 84 PRO A O 1
ATOM 617 N N . THR A 1 85 ? 10.356 33.416 -2.389 1.00 54.44 85 THR A N 1
ATOM 618 C CA . THR A 1 85 ? 9.788 33.785 -3.691 1.00 54.44 85 THR A CA 1
ATOM 619 C C . THR A 1 85 ? 8.255 33.853 -3.750 1.00 54.44 85 THR A C 1
ATOM 621 O O . THR A 1 85 ? 7.729 34.237 -4.789 1.00 54.44 85 THR A O 1
ATOM 624 N N . SER A 1 86 ? 7.510 33.523 -2.682 1.00 48.50 86 SER A N 1
ATOM 625 C CA . SER A 1 86 ? 6.030 33.566 -2.737 1.00 48.50 86 SER A CA 1
ATOM 626 C C . SER A 1 86 ? 5.412 34.963 -2.548 1.00 48.50 86 SER A C 1
ATOM 628 O O . SER A 1 86 ? 4.217 35.127 -2.764 1.00 48.50 86 SER A O 1
ATOM 630 N N . SER A 1 87 ? 6.197 35.995 -2.204 1.00 47.97 87 SER A N 1
ATOM 631 C CA . SER A 1 87 ? 5.680 37.358 -1.975 1.00 47.97 87 SER A CA 1
ATOM 632 C C . SER A 1 87 ? 5.799 38.312 -3.176 1.00 47.97 87 SER A C 1
ATOM 634 O O . SER A 1 87 ? 5.653 39.517 -2.992 1.00 47.97 87 SER A O 1
ATOM 636 N N . ALA A 1 88 ? 6.102 37.820 -4.384 1.00 43.53 88 ALA A N 1
ATOM 637 C CA . ALA A 1 88 ? 6.374 38.663 -5.560 1.00 43.53 88 ALA A CA 1
ATOM 638 C C . ALA A 1 88 ? 5.345 38.545 -6.703 1.00 43.53 88 ALA A C 1
ATOM 640 O O . ALA A 1 88 ? 5.609 39.015 -7.806 1.00 43.53 88 ALA A O 1
ATOM 641 N N . ILE A 1 89 ? 4.180 37.939 -6.463 1.00 41.56 89 ILE A N 1
ATOM 642 C CA . ILE A 1 89 ? 3.074 37.919 -7.432 1.00 41.56 89 ILE A CA 1
ATOM 643 C C . ILE A 1 89 ? 1.812 38.397 -6.709 1.00 41.56 89 ILE A C 1
ATOM 645 O O . ILE A 1 89 ? 1.004 37.599 -6.237 1.00 41.56 89 ILE A O 1
ATOM 649 N N . GLY A 1 90 ? 1.734 39.716 -6.535 1.00 42.06 90 GLY A N 1
ATOM 650 C CA . GLY A 1 90 ? 0.502 40.450 -6.253 1.00 42.06 90 GLY A CA 1
ATOM 651 C C . GLY A 1 90 ? 0.017 41.126 -7.524 1.00 42.06 90 GLY A C 1
ATOM 652 O O . GLY A 1 90 ? 0.890 41.483 -8.350 1.00 42.06 90 GLY A O 1
#